Protein AF-A0A966UNY6-F1 (afdb_monomer)

pLDDT: mean 73.16, std 17.46, range [40.66, 96.56]

Mean predicted aligned error: 15.51 Å

Nearest PDB structures (foldseek):
  5x4a-assembly1_D  TM=7.267E-01  e=1.070E-03 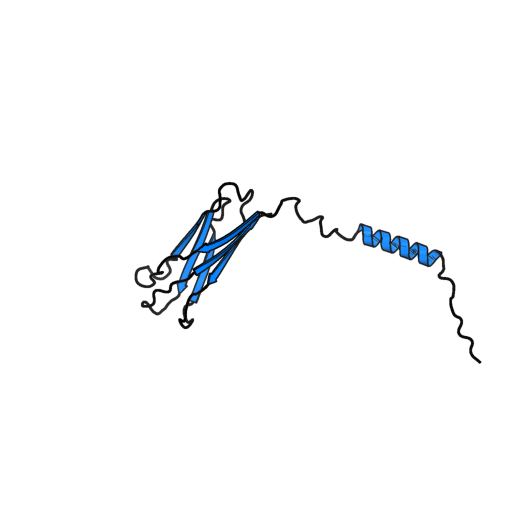 Sclerophytum lochmodes
  2wn3-assembly1_A  TM=6.306E-01  e=6.232E-01  Dictyostelium discoideum AX2
  7w6b-assembly1_A  TM=3.340E-01  e=8.935E-01  Streptococcus oralis ATCC 35037
  2vo8-assembly1_A  TM=3.165E-01  e=5.752E+00  Clostridium perfringens

Secondary structure (DSSP, 8-state):
-PPP---PPPPHHHHHHHHHHHHHHHHHS--TTTTS-SSPPEEEEEEE------TTSS-TTPPEEEEEEPPTTS-SSPPEEEEEEE--S------E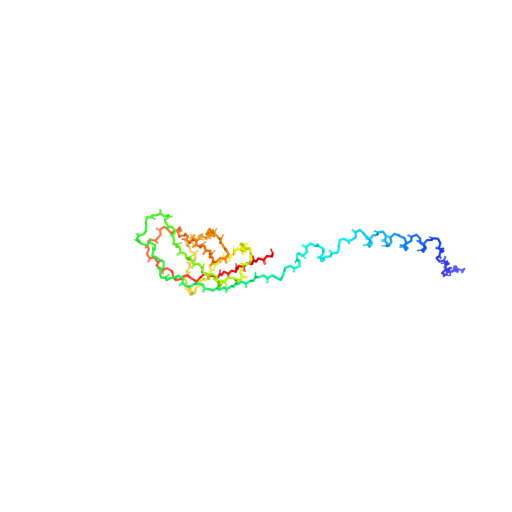EEEEEE---SSEEEEEEEEE-S-TT-----EEEEEEEE-

Sequence (135 aa):
MTQFVDGAPLDASILAELENKINIVSSKTPSIGDNLSNSTPQMLAGIVKPGKFTSGGKVKGQPDKVIIQFTKGHFSKVPTVVATIVSPQGGLVDDNINIAIGDVTTETATIWVYFQTTNKTTQKVINISWIALAY

Foldseek 3Di:
DDDDDPDDDDPVVNVVVVVVVVVVVVVVPPDPCPPPPPDDKQKDKDKDFDDFDQLQPDDQWAWDKDKDFDDPPSDPFFWDKDKDKDFPDDDDPPWDKDWDKDPTDSTMIMITIHTPDPDRDDRGGIMMIMMTIDD

Radius of gyration: 28.99 Å; Cα contacts (8 Å, |Δi|>4): 197; chains: 1; bounding box: 68×75×54 Å

Structure (mmCIF, N/CA/C/O backbone):
data_AF-A0A966UNY6-F1
#
_entry.id   AF-A0A966UNY6-F1
#
loop_
_atom_site.group_PDB
_atom_site.id
_atom_site.type_symbol
_atom_site.label_atom_id
_atom_site.label_alt_id
_atom_site.label_comp_id
_atom_site.label_asym_id
_atom_site.label_entity_id
_atom_site.label_seq_id
_atom_site.pdbx_PDB_ins_code
_atom_site.Cartn_x
_atom_site.Cartn_y
_atom_site.Cartn_z
_atom_site.occupancy
_atom_site.B_iso_or_equiv
_atom_site.auth_seq_id
_atom_site.auth_comp_id
_atom_site.auth_asym_id
_atom_site.auth_atom_id
_atom_site.pdbx_PDB_model_num
ATOM 1 N N . MET A 1 1 ? 45.924 -62.782 -7.838 1.00 40.66 1 MET A N 1
ATOM 2 C CA . MET A 1 1 ? 46.351 -61.389 -7.599 1.00 40.66 1 MET A CA 1
ATOM 3 C C . MET A 1 1 ? 45.641 -60.552 -8.654 1.00 40.66 1 MET A C 1
ATOM 5 O O . MET A 1 1 ? 45.966 -60.686 -9.824 1.00 40.66 1 MET A O 1
ATOM 9 N N . THR A 1 2 ? 44.563 -59.860 -8.282 1.00 41.00 2 THR A N 1
ATOM 10 C CA . THR A 1 2 ? 43.687 -59.143 -9.226 1.00 41.00 2 THR A CA 1
ATOM 11 C C . THR A 1 2 ? 44.254 -57.744 -9.435 1.00 41.00 2 THR A C 1
ATOM 13 O O . THR A 1 2 ? 44.376 -56.988 -8.475 1.00 41.00 2 THR A O 1
ATOM 16 N N . GLN A 1 3 ? 44.668 -57.426 -10.659 1.00 44.72 3 GLN A N 1
ATOM 17 C CA . GLN A 1 3 ? 45.187 -56.107 -11.013 1.00 44.72 3 GLN A CA 1
ATOM 18 C C . GLN A 1 3 ? 43.994 -55.170 -11.239 1.00 44.72 3 GLN A C 1
ATOM 20 O O . GLN A 1 3 ? 43.144 -55.449 -12.083 1.00 44.72 3 GLN A O 1
ATOM 25 N N . PHE A 1 4 ? 43.901 -54.088 -10.465 1.00 44.31 4 PHE A N 1
ATOM 26 C CA . PHE A 1 4 ? 42.978 -52.996 -10.764 1.00 44.31 4 PHE A CA 1
ATOM 27 C C . PHE A 1 4 ? 43.485 -52.291 -12.025 1.00 44.31 4 PHE A C 1
ATOM 29 O O . PHE A 1 4 ? 44.619 -51.816 -12.051 1.00 44.31 4 PHE A O 1
ATOM 36 N N . VAL A 1 5 ? 42.668 -52.272 -13.077 1.00 52.94 5 VAL A N 1
ATOM 37 C CA . VAL A 1 5 ? 42.942 -51.480 -14.279 1.00 52.94 5 VAL A CA 1
ATOM 38 C C . VAL A 1 5 ? 42.522 -50.050 -13.960 1.00 52.94 5 VAL A C 1
ATOM 40 O O . VAL A 1 5 ? 41.337 -49.728 -13.980 1.00 52.94 5 VAL A O 1
ATOM 43 N N . ASP A 1 6 ? 43.494 -49.228 -13.579 1.00 51.66 6 ASP A N 1
ATOM 44 C CA . ASP A 1 6 ? 43.310 -47.788 -13.435 1.00 51.66 6 ASP A CA 1
ATOM 45 C C . ASP A 1 6 ? 43.331 -47.131 -14.824 1.00 51.66 6 ASP A C 1
ATOM 47 O O . ASP A 1 6 ? 44.207 -47.418 -15.641 1.00 51.66 6 ASP A O 1
ATOM 51 N N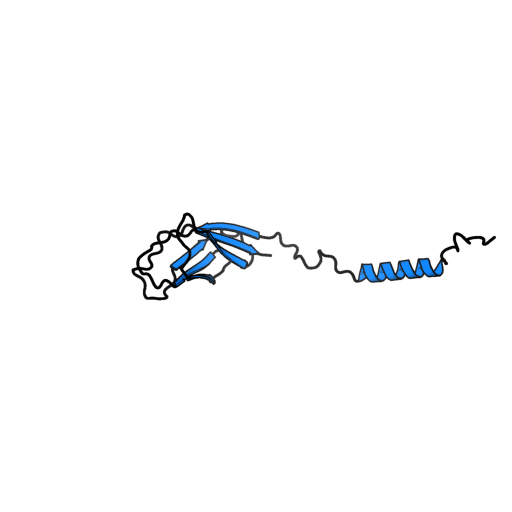 . GLY A 1 7 ? 42.340 -46.278 -15.087 1.00 58.62 7 GLY A N 1
ATOM 52 C CA . GLY A 1 7 ? 42.304 -45.360 -16.226 1.00 58.62 7 GLY A CA 1
ATOM 53 C C . GLY A 1 7 ? 42.167 -45.981 -17.620 1.00 58.62 7 GLY A C 1
ATOM 54 O O . GLY A 1 7 ? 43.103 -45.935 -18.415 1.00 58.62 7 GLY A O 1
ATOM 55 N N . ALA A 1 8 ? 40.966 -46.438 -17.995 1.00 59.00 8 ALA A N 1
ATOM 56 C CA . ALA A 1 8 ? 40.614 -46.417 -19.417 1.00 59.00 8 ALA A CA 1
ATOM 57 C C . ALA A 1 8 ? 40.610 -44.943 -19.880 1.00 59.00 8 ALA A C 1
ATOM 59 O O . ALA A 1 8 ? 39.981 -44.120 -19.207 1.00 59.00 8 ALA A O 1
ATOM 60 N N . PRO A 1 9 ? 41.304 -44.569 -20.973 1.00 60.75 9 PRO A N 1
ATOM 61 C CA . PRO A 1 9 ? 41.221 -43.209 -21.488 1.00 60.75 9 PRO A CA 1
ATOM 62 C C . PRO A 1 9 ? 39.756 -42.922 -21.820 1.00 60.75 9 PRO A C 1
ATOM 64 O O . PRO A 1 9 ? 39.123 -43.707 -22.528 1.00 60.75 9 PRO A O 1
ATOM 67 N N . LEU A 1 10 ? 39.202 -41.834 -21.274 1.00 59.09 10 LEU A N 1
ATOM 68 C CA . LEU A 1 10 ? 37.883 -41.360 -21.687 1.00 59.09 10 LEU A CA 1
ATOM 69 C C . LEU A 1 10 ? 37.914 -41.197 -23.208 1.00 59.09 10 LEU A C 1
ATOM 71 O O . LEU A 1 10 ? 38.718 -40.429 -23.736 1.00 59.09 10 LEU A O 1
ATOM 75 N N . ASP A 1 11 ? 37.075 -41.970 -23.893 1.00 74.44 11 ASP A N 1
ATOM 76 C CA . ASP A 1 11 ? 36.951 -41.937 -25.342 1.00 74.44 11 ASP A CA 1
ATOM 77 C C . ASP A 1 11 ? 36.664 -40.491 -25.772 1.00 74.44 11 ASP A C 1
ATOM 79 O O . ASP A 1 11 ? 35.731 -39.853 -25.275 1.00 74.44 11 ASP A O 1
ATOM 83 N N . ALA A 1 12 ? 37.491 -39.954 -26.670 1.00 72.06 12 ALA A N 1
ATOM 84 C CA . ALA A 1 12 ? 37.375 -38.581 -27.150 1.00 72.06 12 ALA A CA 1
ATOM 85 C C . ALA A 1 12 ? 35.981 -38.289 -27.739 1.00 72.06 12 ALA A C 1
ATOM 87 O O . ALA A 1 12 ? 35.524 -37.146 -27.702 1.00 72.06 12 ALA A O 1
ATOM 88 N N . SER A 1 13 ? 35.279 -39.320 -28.224 1.00 69.56 13 SER A N 1
ATOM 89 C CA . SER A 1 13 ? 33.892 -39.210 -28.679 1.00 69.56 13 SER A CA 1
ATOM 90 C C . SER A 1 13 ? 32.911 -38.902 -27.540 1.00 69.56 13 SER A C 1
ATOM 92 O O . SER A 1 13 ? 32.023 -38.068 -27.713 1.00 69.56 13 SER A O 1
ATOM 94 N N . ILE A 1 14 ? 33.109 -39.487 -26.354 1.00 75.50 14 ILE A N 1
ATOM 95 C CA . ILE A 1 14 ? 32.293 -39.232 -25.157 1.00 75.50 14 ILE A CA 1
ATOM 96 C C . ILE A 1 14 ? 32.547 -37.814 -24.642 1.00 75.50 14 ILE A C 1
ATOM 98 O O . ILE A 1 14 ? 31.609 -37.124 -24.241 1.00 75.50 14 ILE A O 1
ATOM 102 N N . LEU A 1 15 ? 33.803 -37.359 -24.685 1.00 78.62 15 LEU A N 1
ATOM 103 C CA . LEU A 1 15 ? 34.163 -36.000 -24.283 1.00 78.62 15 LEU A CA 1
ATOM 104 C C . LEU A 1 15 ? 33.504 -34.957 -25.200 1.00 78.62 15 LEU A C 1
ATOM 106 O O . LEU A 1 15 ? 32.854 -34.033 -24.714 1.00 78.62 15 LEU A O 1
ATOM 110 N N . ALA A 1 16 ? 33.574 -35.166 -26.518 1.00 78.56 16 ALA A N 1
ATOM 111 C CA . ALA A 1 16 ? 32.936 -34.295 -27.504 1.00 78.56 16 ALA A CA 1
ATOM 112 C C . ALA A 1 16 ? 31.400 -34.286 -27.377 1.00 78.56 16 ALA A C 1
ATOM 114 O O . ALA A 1 16 ? 30.755 -33.245 -27.533 1.00 78.56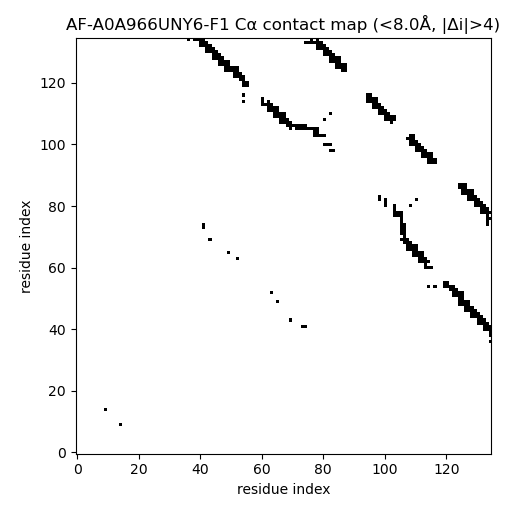 16 ALA A O 1
ATOM 115 N N . GLU A 1 17 ? 30.787 -35.432 -27.064 1.00 83.31 17 GLU A N 1
ATOM 116 C CA . GLU A 1 17 ? 29.342 -35.511 -26.848 1.00 83.31 17 GLU A CA 1
ATOM 117 C C . GLU A 1 17 ? 28.910 -34.777 -25.567 1.00 83.31 17 GLU A C 1
ATOM 119 O O . GLU A 1 17 ? 27.875 -34.102 -25.558 1.00 83.31 17 GLU A O 1
ATOM 124 N N . LEU A 1 18 ? 29.707 -34.861 -24.496 1.00 81.69 18 LEU A N 1
ATOM 125 C CA . LEU A 1 18 ? 29.474 -34.116 -23.257 1.00 81.69 18 LEU A CA 1
ATOM 126 C C . LEU A 1 18 ? 29.592 -32.606 -23.477 1.00 81.69 18 LEU A C 1
ATOM 128 O O . LEU A 1 18 ? 28.708 -31.867 -23.045 1.00 81.69 18 LEU A O 1
ATOM 132 N N . GLU A 1 19 ? 30.615 -32.147 -24.197 1.00 81.75 19 GLU A N 1
ATOM 133 C CA . GLU A 1 19 ? 30.783 -30.731 -24.545 1.00 81.75 19 GLU A CA 1
ATOM 134 C C . GLU A 1 19 ? 29.600 -30.203 -25.364 1.00 81.75 19 GLU A C 1
ATOM 136 O O . GLU A 1 19 ? 29.048 -29.142 -25.061 1.00 81.75 19 GLU A O 1
ATOM 141 N N . ASN A 1 20 ? 29.130 -30.971 -26.351 1.00 83.06 20 ASN A N 1
ATOM 142 C CA . ASN A 1 20 ? 27.961 -30.594 -27.142 1.00 83.06 20 ASN A CA 1
ATOM 143 C C . ASN A 1 20 ? 26.686 -30.518 -26.280 1.00 83.06 20 ASN A C 1
ATOM 145 O O . ASN A 1 20 ? 25.921 -29.556 -26.371 1.00 83.06 20 ASN A O 1
ATOM 149 N N . LYS A 1 21 ? 26.471 -31.488 -25.380 1.00 82.38 21 LYS A N 1
ATOM 150 C CA . LYS A 1 21 ? 25.330 -31.474 -24.446 1.00 82.38 21 LYS A CA 1
ATOM 151 C C . LYS A 1 21 ? 25.385 -30.283 -23.489 1.00 82.38 21 LYS A C 1
ATOM 153 O O . LYS A 1 21 ? 24.352 -29.654 -23.264 1.00 82.38 21 LYS A O 1
ATOM 158 N N . ILE A 1 22 ? 26.563 -29.941 -22.970 1.00 79.88 22 ILE A N 1
ATOM 159 C CA . ILE A 1 22 ? 26.767 -28.765 -22.111 1.00 79.88 22 ILE A CA 1
ATOM 160 C C . ILE A 1 22 ? 26.435 -27.482 -22.876 1.00 79.88 22 ILE A C 1
ATOM 162 O O . ILE A 1 22 ? 25.685 -26.650 -22.367 1.00 79.88 22 ILE A O 1
ATOM 166 N N . ASN A 1 23 ? 26.905 -27.351 -24.118 1.00 75.00 23 ASN A N 1
ATOM 167 C CA . ASN A 1 23 ? 26.621 -26.187 -24.958 1.00 75.00 23 ASN A CA 1
ATOM 168 C C . ASN A 1 23 ? 25.120 -26.046 -25.262 1.00 75.00 23 ASN A C 1
ATOM 170 O O . ASN A 1 23 ? 24.568 -24.949 -25.173 1.00 75.00 23 ASN A O 1
ATOM 174 N N . ILE A 1 24 ? 24.427 -27.156 -25.539 1.00 77.75 24 ILE A N 1
ATOM 175 C CA . ILE A 1 24 ? 22.973 -27.158 -25.758 1.00 77.75 24 ILE A CA 1
ATOM 176 C C . ILE A 1 24 ? 22.226 -26.730 -24.489 1.00 77.75 24 ILE A C 1
ATOM 1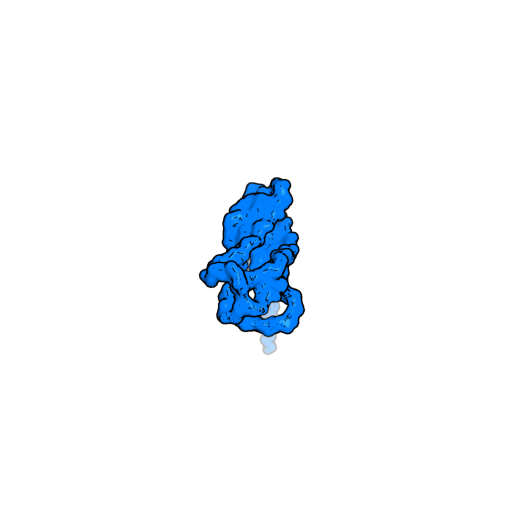78 O O . ILE A 1 24 ? 21.318 -25.902 -24.571 1.00 77.75 24 ILE A O 1
ATOM 182 N N . VAL A 1 25 ? 22.591 -27.261 -23.320 1.00 74.69 25 VAL A N 1
ATOM 183 C CA . VAL A 1 25 ? 21.951 -26.891 -22.046 1.00 74.69 25 VAL A CA 1
ATOM 184 C C . VAL A 1 25 ? 22.227 -25.428 -21.705 1.00 74.69 25 VAL A C 1
ATOM 186 O O . VAL A 1 25 ? 21.298 -24.704 -21.352 1.00 74.69 25 VAL A O 1
ATOM 189 N N . SER A 1 26 ? 23.461 -24.957 -21.889 1.00 66.94 26 SER A N 1
ATOM 190 C CA . SER A 1 26 ? 23.832 -23.558 -21.666 1.00 66.94 26 SER A CA 1
ATOM 191 C C . SER A 1 26 ? 23.046 -22.607 -22.577 1.00 66.94 26 SER A C 1
ATOM 193 O O . SER A 1 26 ? 22.506 -21.622 -22.086 1.00 66.94 26 SER A O 1
ATOM 195 N N . SER A 1 27 ? 22.852 -22.956 -23.856 1.00 68.25 27 SER A N 1
ATOM 196 C CA . SER A 1 27 ? 22.053 -22.155 -24.804 1.00 68.25 27 SER A CA 1
ATOM 197 C C . SER A 1 27 ? 20.549 -22.099 -24.494 1.00 68.25 27 SER A C 1
ATOM 199 O O . SER A 1 27 ? 19.841 -21.241 -25.016 1.00 68.25 27 SER A O 1
ATOM 201 N N . LYS A 1 28 ? 20.051 -23.024 -23.664 1.00 71.44 28 LYS A N 1
ATOM 202 C CA . LYS A 1 28 ? 18.638 -23.128 -23.265 1.00 71.44 28 LYS A CA 1
ATOM 203 C C . LYS A 1 28 ? 18.384 -22.696 -21.829 1.00 71.44 28 LYS A C 1
ATOM 205 O O . LYS A 1 28 ? 17.225 -22.648 -21.423 1.00 71.44 28 LYS A O 1
ATOM 210 N N . THR A 1 29 ? 19.435 -22.430 -21.057 1.00 64.81 29 THR A N 1
ATOM 211 C CA . THR A 1 29 ? 19.297 -21.946 -19.686 1.00 64.81 29 THR A CA 1
ATOM 212 C C . THR A 1 29 ? 18.904 -20.476 -19.777 1.00 64.81 29 THR A C 1
ATOM 214 O O . THR A 1 29 ? 19.714 -19.682 -20.255 1.00 64.81 29 THR A O 1
ATOM 217 N N . PRO A 1 30 ? 17.680 -20.092 -19.371 1.00 59.38 30 PRO A N 1
ATOM 218 C CA . PRO A 1 30 ? 17.297 -18.690 -19.363 1.00 59.38 30 PRO A CA 1
ATOM 219 C C . PRO A 1 30 ? 18.284 -17.941 -18.477 1.00 59.38 30 PRO A C 1
ATOM 221 O O . PRO A 1 30 ? 18.544 -18.364 -17.344 1.00 59.38 30 PRO A O 1
ATOM 224 N N . SER A 1 31 ? 18.854 -16.849 -18.980 1.00 61.81 31 SER A N 1
ATOM 225 C CA . SER A 1 31 ? 19.664 -16.000 -18.126 1.00 61.81 31 SER A CA 1
ATOM 226 C C . SER A 1 31 ? 18.732 -15.437 -17.044 1.00 61.81 31 SER A C 1
ATOM 228 O O . SER A 1 31 ? 17.619 -14.988 -17.327 1.00 61.81 31 SER A O 1
ATOM 230 N N . ILE A 1 32 ? 19.161 -15.473 -15.779 1.00 57.72 32 ILE A N 1
ATOM 231 C CA . ILE A 1 32 ? 18.388 -14.905 -14.657 1.00 57.72 32 ILE A CA 1
ATOM 232 C C . ILE A 1 32 ? 18.149 -13.389 -14.866 1.00 57.72 32 ILE A C 1
ATOM 234 O O . ILE A 1 32 ? 17.279 -12.805 -14.225 1.00 57.72 32 ILE A O 1
ATOM 238 N N . GLY A 1 33 ? 18.869 -12.756 -15.802 1.00 52.69 33 GLY A N 1
ATOM 239 C CA . GLY A 1 33 ? 18.720 -11.350 -16.168 1.00 52.69 33 GLY A CA 1
ATOM 240 C C . GLY A 1 33 ? 17.713 -11.055 -17.284 1.00 52.69 33 GLY A C 1
ATOM 241 O O . GLY A 1 33 ? 17.264 -9.918 -17.364 1.00 52.69 33 GLY A O 1
ATOM 242 N N . ASP A 1 34 ? 17.302 -12.026 -18.107 1.00 51.22 34 ASP A N 1
ATOM 243 C CA . ASP A 1 34 ? 16.541 -11.720 -19.337 1.00 51.22 34 ASP A CA 1
ATOM 244 C C . ASP A 1 34 ? 15.094 -11.263 -19.069 1.00 51.22 34 ASP A C 1
ATOM 246 O O . ASP A 1 34 ? 14.469 -10.641 -19.925 1.00 51.22 34 ASP A O 1
ATOM 250 N N . ASN A 1 35 ? 14.563 -11.529 -17.868 1.00 52.22 35 ASN A N 1
ATOM 251 C CA . ASN A 1 35 ? 13.218 -11.109 -17.448 1.00 52.22 35 ASN A CA 1
ATOM 252 C C . ASN A 1 35 ? 13.211 -9.985 -16.398 1.00 52.22 35 ASN A C 1
ATOM 254 O O . ASN A 1 35 ? 12.137 -9.546 -15.978 1.00 52.22 35 ASN A O 1
ATOM 258 N N . LEU A 1 36 ? 14.378 -9.498 -15.968 1.00 54.00 36 LEU A N 1
ATOM 259 C CA . LEU A 1 36 ? 14.461 -8.281 -15.167 1.00 54.00 36 LEU A CA 1
ATOM 260 C C . LEU A 1 36 ? 14.517 -7.109 -16.143 1.00 54.00 36 LEU A C 1
ATOM 262 O O . LEU A 1 36 ? 15.552 -6.816 -16.728 1.00 54.00 36 LEU A O 1
ATOM 266 N N . SER A 1 37 ? 13.367 -6.465 -16.351 1.00 57.22 37 SER A N 1
ATOM 267 C CA . SER A 1 37 ? 13.270 -5.175 -17.038 1.00 57.22 37 SER A CA 1
ATOM 268 C C . SER A 1 37 ? 14.445 -4.270 -16.638 1.00 57.22 37 SER A C 1
ATOM 270 O O . SER A 1 37 ? 14.685 -4.083 -15.448 1.00 57.22 37 SER A O 1
ATOM 272 N N . ASN A 1 38 ? 15.148 -3.674 -17.611 1.00 55.47 38 ASN A N 1
ATOM 273 C CA . ASN A 1 38 ? 16.258 -2.717 -17.418 1.00 55.47 38 ASN A CA 1
ATOM 274 C C . ASN A 1 38 ? 15.859 -1.426 -16.662 1.00 55.47 38 ASN A C 1
ATOM 276 O O . ASN A 1 38 ? 16.589 -0.435 -16.666 1.00 55.47 38 ASN A O 1
ATOM 280 N N . SER A 1 39 ? 14.676 -1.386 -16.059 1.00 62.09 39 SER A N 1
ATOM 281 C CA . SER A 1 39 ? 14.214 -0.289 -15.232 1.00 62.09 39 SER A CA 1
ATOM 282 C C . SER A 1 39 ? 14.808 -0.404 -13.833 1.00 62.09 39 SER A C 1
ATOM 284 O O . SER A 1 39 ? 14.656 -1.404 -13.132 1.00 62.09 39 SER A O 1
ATOM 286 N N . THR A 1 40 ? 15.473 0.663 -13.398 1.00 77.81 40 THR A N 1
ATOM 287 C CA . THR A 1 40 ? 15.876 0.815 -12.002 1.00 77.81 40 THR A CA 1
ATOM 288 C C . THR A 1 40 ? 14.628 0.717 -11.118 1.00 77.81 40 THR A C 1
ATOM 290 O O . THR A 1 40 ? 13.706 1.514 -11.316 1.00 77.81 40 THR A O 1
ATOM 293 N N . PRO A 1 41 ? 14.569 -0.219 -10.153 1.00 82.06 41 PRO A N 1
ATOM 294 C CA . PRO A 1 41 ? 13.411 -0.353 -9.283 1.00 82.06 41 PRO A CA 1
ATOM 295 C C . PRO A 1 41 ? 13.187 0.942 -8.500 1.00 82.06 41 PRO A C 1
ATOM 297 O O . PRO A 1 41 ? 14.097 1.472 -7.858 1.00 82.06 41 PRO A O 1
ATOM 300 N N . GLN A 1 42 ? 11.962 1.455 -8.559 1.00 90.56 42 GLN A N 1
ATOM 301 C CA . GLN A 1 42 ? 11.543 2.649 -7.830 1.00 90.56 42 GLN A CA 1
ATOM 302 C C . GLN A 1 42 ? 10.842 2.196 -6.554 1.00 90.56 42 GLN A C 1
ATOM 304 O O . GLN A 1 42 ? 9.882 1.432 -6.626 1.00 90.56 42 GLN A O 1
ATOM 309 N N . MET A 1 43 ? 11.308 2.649 -5.386 1.00 94.38 43 MET A N 1
ATOM 310 C CA . MET A 1 43 ? 10.740 2.255 -4.092 1.00 94.38 43 MET A CA 1
ATOM 311 C C . MET A 1 43 ? 10.551 3.458 -3.168 1.00 94.38 43 MET A C 1
ATOM 313 O O . MET A 1 43 ? 11.430 4.314 -3.087 1.00 94.38 43 MET A O 1
ATOM 317 N N . LEU A 1 44 ? 9.426 3.499 -2.455 1.00 93.31 44 LEU A N 1
ATOM 318 C CA . LEU A 1 44 ? 9.194 4.369 -1.299 1.00 93.31 44 LEU A CA 1
ATOM 319 C C . LEU A 1 44 ? 8.637 3.532 -0.149 1.00 93.31 44 LEU A C 1
ATOM 321 O O . LEU A 1 44 ? 7.929 2.552 -0.371 1.00 93.31 44 LEU A O 1
ATOM 325 N N . ALA A 1 45 ? 8.932 3.931 1.080 1.00 94.75 45 ALA A N 1
ATOM 326 C CA . ALA A 1 45 ? 8.391 3.302 2.273 1.00 94.75 45 ALA A CA 1
ATOM 327 C C . ALA A 1 45 ? 8.163 4.350 3.358 1.00 94.75 45 ALA A C 1
ATOM 329 O O . ALA A 1 45 ? 8.807 5.402 3.372 1.00 94.75 45 ALA A O 1
ATOM 330 N N . GLY A 1 46 ? 7.270 4.051 4.293 1.00 90.94 46 GLY A N 1
ATOM 331 C CA . GLY A 1 46 ? 7.002 4.952 5.399 1.00 90.94 46 GLY A CA 1
ATOM 332 C C . GLY A 1 46 ? 6.126 4.342 6.476 1.00 90.94 46 GLY A C 1
ATOM 333 O O . GLY A 1 46 ? 5.630 3.222 6.363 1.00 90.94 46 GLY A O 1
ATOM 334 N N . ILE A 1 47 ? 5.937 5.120 7.539 1.00 89.00 47 ILE A N 1
ATOM 335 C CA . ILE A 1 47 ? 5.002 4.821 8.619 1.00 89.00 47 ILE A CA 1
ATOM 336 C C . ILE A 1 47 ? 4.053 6.005 8.727 1.00 89.00 47 ILE A C 1
ATOM 338 O O . ILE A 1 47 ? 4.491 7.132 8.955 1.00 89.00 47 ILE A O 1
ATOM 342 N N . VAL A 1 48 ? 2.756 5.758 8.587 1.00 83.69 48 VAL A N 1
ATOM 343 C CA . VAL A 1 48 ? 1.735 6.759 8.883 1.00 83.69 48 VAL A CA 1
ATOM 344 C C . VAL A 1 48 ? 1.209 6.512 10.286 1.00 83.69 48 VAL A C 1
ATOM 346 O O . VAL A 1 48 ? 0.933 5.377 10.673 1.00 83.69 48 VAL A O 1
ATOM 349 N N . LYS A 1 49 ? 1.062 7.597 11.043 1.00 78.38 49 LYS A N 1
ATOM 350 C CA . LYS A 1 49 ? 0.311 7.628 12.296 1.00 78.38 49 LYS A CA 1
ATOM 351 C C . LYS A 1 49 ? -1.020 8.308 12.010 1.00 78.38 49 LYS A C 1
ATOM 353 O O . LYS A 1 49 ? -1.139 9.514 12.245 1.00 78.38 49 LYS A O 1
ATOM 358 N N . PRO A 1 50 ? -1.997 7.594 11.429 1.00 64.00 50 PRO A N 1
ATOM 359 C CA . PRO A 1 50 ? -3.358 8.095 11.465 1.00 64.00 50 PRO A CA 1
ATOM 360 C C . PRO A 1 50 ? -3.672 8.390 12.931 1.00 64.00 50 PRO A C 1
ATOM 362 O O . PRO A 1 50 ? -3.221 7.664 13.815 1.00 64.00 50 PRO A O 1
ATOM 365 N N . GLY A 1 51 ? -4.320 9.515 13.209 1.00 59.75 51 GLY A N 1
ATOM 366 C CA . GLY A 1 51 ? -4.606 9.922 14.581 1.00 59.75 51 GLY A CA 1
ATOM 367 C C . GLY A 1 51 ? -5.473 8.907 15.342 1.00 59.75 51 GLY A C 1
ATOM 368 O O . GLY A 1 51 ? -5.569 7.726 15.022 1.00 59.75 51 GLY A O 1
ATOM 369 N N . LYS A 1 52 ? -6.163 9.366 16.385 1.00 58.09 52 LYS A N 1
ATOM 370 C CA . LYS A 1 52 ? -7.099 8.503 17.117 1.00 58.09 52 LYS A CA 1
ATOM 371 C C . LYS A 1 52 ? -8.196 7.999 16.169 1.00 58.09 52 LYS A C 1
ATOM 373 O O . LYS A 1 52 ? -9.028 8.790 15.732 1.00 58.09 52 LYS A O 1
ATOM 378 N N . PHE A 1 53 ? -8.222 6.697 15.891 1.00 59.25 53 PHE A N 1
ATOM 379 C CA . PHE A 1 53 ? -9.355 6.065 15.225 1.00 59.25 53 PHE A CA 1
ATOM 380 C C . PHE A 1 53 ? -10.521 5.977 16.214 1.00 59.25 53 PHE A C 1
ATOM 382 O O . PHE A 1 53 ? -10.390 5.407 17.301 1.00 59.25 53 PHE A O 1
ATOM 389 N N . THR A 1 54 ? -11.651 6.605 15.888 1.00 49.56 54 THR A N 1
ATOM 390 C CA . THR A 1 54 ? -12.836 6.627 16.750 1.00 49.56 54 THR A CA 1
ATOM 391 C C . THR A 1 54 ? -13.844 5.581 16.285 1.00 49.56 54 THR A C 1
ATOM 393 O O . THR A 1 54 ? -14.632 5.803 15.370 1.00 49.56 54 THR A O 1
ATOM 396 N N . SER A 1 55 ? -13.882 4.441 16.976 1.00 49.50 55 SER A N 1
ATOM 397 C CA . SER A 1 55 ? -14.927 3.422 16.792 1.00 49.50 55 SER A CA 1
ATOM 398 C C . SER A 1 55 ? -16.321 3.884 17.261 1.00 49.50 55 SER A C 1
ATOM 400 O O . SER A 1 55 ? -17.321 3.244 16.950 1.00 49.50 55 SER A O 1
ATOM 402 N N . GLY A 1 56 ? -16.406 5.005 17.992 1.00 41.34 56 GLY A N 1
ATOM 403 C CA . GLY A 1 56 ? -17.618 5.446 18.693 1.00 41.34 56 GLY A CA 1
ATOM 404 C C . GLY A 1 56 ? -18.565 6.395 17.945 1.00 41.34 56 GLY A C 1
ATOM 405 O O . GLY A 1 56 ? -19.629 6.691 18.479 1.00 41.34 56 GLY A O 1
ATOM 406 N N . GLY A 1 57 ? -18.219 6.884 16.748 1.00 41.19 57 GLY A N 1
ATOM 407 C CA . GLY A 1 57 ? -19.026 7.897 16.038 1.00 41.19 57 GLY A CA 1
ATOM 408 C C . GLY A 1 57 ? -19.343 7.591 14.576 1.00 41.19 57 GLY A C 1
ATOM 409 O O . GLY A 1 57 ? -20.072 8.346 13.938 1.00 41.19 57 GLY A O 1
ATOM 410 N N . LYS A 1 58 ? -18.800 6.502 14.028 1.00 49.25 58 LYS A N 1
ATOM 411 C CA . LYS A 1 58 ? -19.017 6.119 12.633 1.00 49.25 58 LYS A CA 1
ATOM 412 C C . LYS A 1 58 ? -20.120 5.080 12.531 1.00 49.25 58 LYS A C 1
ATOM 414 O O . LYS A 1 58 ? -20.254 4.209 13.391 1.00 49.25 58 LYS A O 1
ATOM 419 N N . VAL A 1 59 ? -20.909 5.168 11.462 1.00 50.59 59 VAL A N 1
ATOM 420 C CA . VAL A 1 59 ? -21.850 4.109 11.086 1.00 50.59 59 VAL A CA 1
ATOM 421 C C . VAL A 1 59 ? -21.060 2.802 11.014 1.00 50.59 59 VAL A C 1
ATOM 423 O O . VAL A 1 59 ? -19.982 2.765 10.417 1.00 50.59 59 VAL A O 1
ATOM 426 N N . LYS A 1 60 ? -21.562 1.746 11.666 1.00 52.38 60 LYS A N 1
ATOM 427 C CA . LYS A 1 60 ? -20.944 0.413 11.675 1.00 52.38 60 LYS A CA 1
ATOM 428 C C . LYS A 1 60 ? -20.509 0.044 10.248 1.00 52.38 60 LYS A C 1
ATOM 430 O O . LYS A 1 60 ? -21.355 -0.063 9.369 1.00 52.38 60 LYS A O 1
ATOM 435 N N . GLY A 1 61 ? -19.203 -0.135 10.033 1.00 54.56 61 GLY A N 1
ATOM 436 C CA . GLY A 1 61 ? -18.635 -0.537 8.741 1.00 54.56 61 GLY A CA 1
ATOM 437 C C . GLY A 1 61 ? -18.039 0.576 7.869 1.00 54.56 61 GLY A C 1
ATOM 438 O O . GLY A 1 61 ? -17.500 0.254 6.815 1.00 54.56 61 GLY A O 1
ATOM 439 N N . GLN A 1 62 ? -18.074 1.853 8.272 1.00 64.06 62 GLN A N 1
ATOM 440 C CA . GLN A 1 62 ? -17.388 2.905 7.511 1.00 64.06 62 GLN A CA 1
ATOM 441 C C . GLN A 1 62 ? -15.877 2.913 7.820 1.00 64.06 62 GLN A C 1
ATOM 443 O O . GLN A 1 62 ? -15.506 3.179 8.967 1.00 64.06 62 GLN A O 1
ATOM 448 N N . PRO A 1 63 ? -14.998 2.671 6.828 1.00 71.69 63 PRO A N 1
ATOM 449 C CA . PRO A 1 63 ? -13.559 2.647 7.053 1.00 71.69 63 PRO A CA 1
ATOM 450 C C . PRO A 1 63 ? -13.003 4.031 7.374 1.00 71.69 63 PRO A C 1
ATOM 452 O O . PRO A 1 63 ? -13.481 5.064 6.887 1.00 71.69 63 PRO A O 1
ATOM 455 N N . ASP A 1 64 ? -11.922 4.043 8.140 1.00 77.88 64 ASP A N 1
ATOM 456 C CA . ASP A 1 64 ? -11.006 5.169 8.158 1.00 77.88 64 ASP A CA 1
ATOM 457 C C . ASP A 1 64 ? -10.141 5.175 6.898 1.00 77.88 64 ASP A C 1
ATOM 459 O O . ASP A 1 64 ? -9.816 4.121 6.356 1.00 77.88 64 ASP A O 1
ATOM 463 N N . LYS A 1 65 ? -9.783 6.370 6.421 1.00 84.44 65 LYS A N 1
ATOM 464 C CA . LYS A 1 65 ? -8.985 6.549 5.205 1.00 84.44 65 LYS A CA 1
ATOM 465 C C . LYS A 1 65 ? -7.668 7.231 5.534 1.00 84.44 65 LYS A C 1
ATOM 467 O O . LYS A 1 65 ? -7.655 8.254 6.216 1.00 84.44 65 LYS A O 1
ATOM 472 N N . VAL A 1 66 ? -6.588 6.691 4.991 1.00 86.38 66 VAL A N 1
ATOM 473 C CA . VAL A 1 66 ? -5.256 7.292 4.996 1.00 86.38 66 VAL A CA 1
ATOM 474 C C . VAL A 1 66 ? -4.813 7.440 3.553 1.00 86.38 66 VAL A C 1
ATOM 476 O O . VAL A 1 66 ? -4.752 6.456 2.824 1.00 86.38 66 VAL A O 1
ATOM 479 N N . ILE A 1 67 ? -4.506 8.666 3.143 1.00 90.50 67 ILE A N 1
ATOM 480 C CA . ILE A 1 67 ? -3.962 8.940 1.814 1.00 90.50 67 ILE A CA 1
ATOM 481 C C . ILE A 1 67 ? -2.455 9.105 1.962 1.00 90.50 67 ILE A C 1
ATOM 483 O O . ILE A 1 67 ? -1.992 9.966 2.712 1.00 90.50 67 ILE A O 1
ATOM 487 N N . ILE A 1 68 ? -1.699 8.274 1.254 1.00 92.31 68 ILE A N 1
ATOM 488 C CA . ILE A 1 68 ? -0.255 8.422 1.101 1.00 92.31 68 ILE A CA 1
ATOM 489 C C . ILE A 1 68 ? -0.018 9.263 -0.146 1.00 92.31 68 ILE A C 1
ATOM 491 O O . ILE A 1 68 ? -0.553 8.951 -1.209 1.00 92.31 6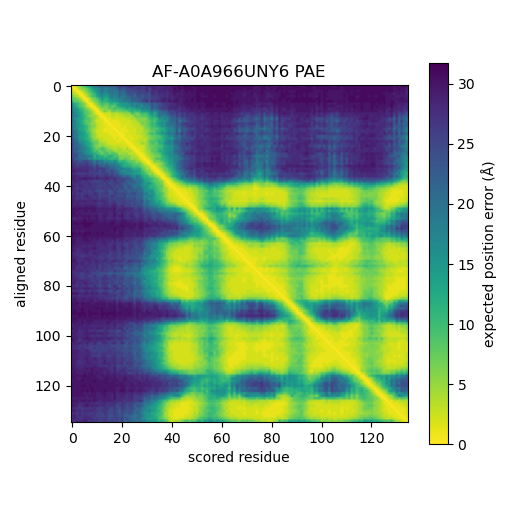8 ILE A O 1
ATOM 495 N N . GLN A 1 69 ? 0.789 10.311 -0.012 1.00 93.50 69 GLN A N 1
ATOM 496 C CA . GLN A 1 69 ? 1.310 11.070 -1.143 1.00 93.50 69 GLN A CA 1
ATOM 497 C C . GLN A 1 69 ? 2.749 10.633 -1.408 1.00 93.50 69 GLN A C 1
ATOM 499 O O . GLN A 1 69 ? 3.583 10.629 -0.501 1.00 93.50 69 GLN A O 1
ATOM 504 N N . PHE A 1 70 ? 3.029 10.246 -2.645 1.00 93.75 70 PHE A N 1
ATOM 505 C CA . PHE A 1 70 ? 4.368 9.944 -3.124 1.00 93.75 70 PHE A CA 1
ATOM 506 C C . PHE A 1 70 ? 5.046 11.222 -3.613 1.00 93.75 70 PHE A C 1
ATOM 508 O O . PHE A 1 70 ? 4.392 12.170 -4.050 1.00 93.75 70 PHE A O 1
ATOM 515 N N . THR A 1 71 ? 6.377 11.245 -3.575 1.00 89.38 71 THR A N 1
ATOM 516 C CA . THR A 1 71 ? 7.139 12.333 -4.190 1.00 89.38 71 THR A CA 1
ATOM 517 C C . THR A 1 71 ? 6.816 12.392 -5.681 1.00 89.38 71 THR A C 1
ATOM 519 O O . THR A 1 71 ? 6.947 11.394 -6.393 1.00 89.38 71 THR A O 1
ATOM 522 N N . LYS A 1 72 ? 6.393 13.566 -6.159 1.00 90.50 72 LYS A N 1
ATOM 523 C CA . LYS A 1 72 ? 6.029 13.771 -7.563 1.00 90.50 72 LYS A CA 1
ATOM 524 C C . LYS A 1 72 ? 7.167 13.341 -8.492 1.00 90.50 72 LYS A C 1
ATOM 526 O O . LYS A 1 72 ? 8.309 13.751 -8.306 1.00 90.50 72 LYS A O 1
ATOM 531 N N . GLY A 1 73 ? 6.837 12.533 -9.499 1.00 87.50 73 GLY A N 1
ATOM 532 C CA . GLY A 1 73 ? 7.800 12.030 -10.483 1.00 87.50 73 GLY A CA 1
ATOM 533 C C . GLY A 1 73 ? 8.694 10.884 -9.996 1.00 87.50 73 GLY A C 1
ATOM 534 O O . GLY A 1 73 ? 9.527 10.423 -10.769 1.00 87.50 73 GLY A O 1
ATOM 535 N N . HIS A 1 74 ? 8.527 10.397 -8.758 1.00 91.56 74 HIS A N 1
ATOM 536 C CA . HIS A 1 74 ? 9.286 9.242 -8.262 1.00 91.56 74 HIS A CA 1
ATOM 537 C C . HIS A 1 74 ? 8.912 7.954 -8.993 1.00 91.56 74 HIS A C 1
ATOM 539 O O . HIS A 1 74 ? 9.790 7.183 -9.368 1.00 91.56 74 HIS A O 1
ATOM 545 N N . PHE A 1 75 ? 7.613 7.731 -9.202 1.00 92.75 75 PHE A N 1
ATOM 546 C CA . PHE A 1 75 ? 7.102 6.560 -9.901 1.00 92.75 75 PHE A CA 1
ATOM 547 C C . PHE A 1 75 ? 6.774 6.884 -11.360 1.00 92.75 75 PHE A C 1
ATOM 549 O O . PHE A 1 75 ? 5.946 7.743 -11.654 1.00 92.75 75 PHE A O 1
ATOM 556 N N . SER A 1 76 ? 7.413 6.160 -12.278 1.00 92.19 76 SER A N 1
ATOM 557 C CA . SER A 1 76 ? 7.164 6.220 -13.726 1.00 92.19 76 SER A CA 1
ATOM 558 C C . SER A 1 76 ? 5.986 5.341 -14.167 1.00 92.19 76 SER A C 1
ATOM 560 O O . SER A 1 76 ? 5.412 5.553 -15.233 1.00 92.19 76 SER A O 1
ATOM 562 N N . LYS A 1 77 ? 5.606 4.372 -13.329 1.00 92.12 77 LYS A N 1
ATOM 563 C CA . LYS A 1 77 ? 4.455 3.476 -13.484 1.00 92.12 77 LYS A CA 1
ATOM 564 C C . LYS A 1 77 ? 3.717 3.375 -12.156 1.00 92.12 77 LYS A C 1
ATOM 566 O O . LYS A 1 77 ? 4.304 3.629 -11.109 1.00 92.12 77 LYS A O 1
ATOM 571 N N . VAL A 1 78 ? 2.445 2.985 -12.187 1.00 94.88 78 VAL A N 1
ATOM 572 C CA . VAL A 1 78 ? 1.667 2.755 -10.960 1.00 94.88 78 VAL A CA 1
ATOM 573 C C . VAL A 1 78 ? 2.369 1.682 -10.108 1.00 94.88 78 VAL A C 1
ATOM 575 O O . VAL A 1 78 ? 2.578 0.575 -10.611 1.00 94.88 78 VAL A O 1
ATOM 578 N N . PRO A 1 79 ? 2.769 1.983 -8.858 1.00 95.56 79 PRO A N 1
ATOM 579 C CA . PRO A 1 79 ? 3.467 1.025 -8.014 1.00 95.56 79 PRO A CA 1
ATOM 580 C C . PRO A 1 79 ? 2.518 -0.035 -7.450 1.00 95.56 79 PRO A C 1
ATOM 582 O O . PRO A 1 79 ? 1.325 0.195 -7.264 1.00 95.56 79 PRO A O 1
ATOM 585 N N . THR A 1 80 ? 3.071 -1.186 -7.084 1.00 95.75 80 THR A N 1
ATOM 586 C CA . THR A 1 80 ? 2.424 -2.110 -6.149 1.00 95.75 80 THR A CA 1
ATOM 587 C C . THR A 1 80 ? 2.632 -1.591 -4.733 1.00 95.75 80 THR A C 1
ATOM 589 O O . THR A 1 80 ? 3.759 -1.271 -4.355 1.00 95.75 80 THR A O 1
ATOM 592 N N . VAL A 1 81 ? 1.559 -1.511 -3.947 1.00 95.31 81 VAL A N 1
ATOM 593 C CA . VAL A 1 81 ? 1.595 -0.996 -2.573 1.00 95.31 81 VAL A CA 1
ATOM 594 C C . VAL A 1 81 ? 1.159 -2.085 -1.606 1.00 95.31 81 VAL A C 1
ATOM 596 O O . VAL A 1 81 ? 0.127 -2.724 -1.803 1.00 95.31 81 VAL A O 1
ATOM 599 N N . VAL A 1 82 ? 1.933 -2.270 -0.541 1.00 94.56 82 VAL A N 1
ATOM 600 C CA . VAL A 1 82 ? 1.620 -3.171 0.572 1.00 94.56 82 VAL A CA 1
ATOM 601 C C . VAL A 1 82 ? 1.664 -2.369 1.864 1.00 94.56 82 VAL A C 1
ATOM 603 O O . VAL A 1 82 ? 2.526 -1.509 2.042 1.00 94.56 82 VAL A O 1
ATOM 606 N N . ALA A 1 83 ? 0.734 -2.648 2.773 1.00 91.12 83 ALA A N 1
ATOM 607 C CA . ALA A 1 83 ? 0.642 -1.990 4.065 1.00 91.12 83 ALA A CA 1
ATOM 608 C C . ALA A 1 83 ? 0.332 -2.998 5.170 1.00 91.12 83 ALA A C 1
ATOM 610 O O . ALA A 1 83 ? -0.341 -4.002 4.945 1.00 91.12 83 ALA A O 1
ATOM 611 N N . THR A 1 84 ? 0.820 -2.711 6.372 1.00 87.38 84 THR A N 1
ATOM 612 C CA . THR A 1 84 ? 0.606 -3.530 7.563 1.00 87.38 84 THR A CA 1
ATOM 613 C C . THR A 1 84 ? 0.350 -2.663 8.788 1.00 87.38 84 THR A C 1
ATOM 615 O O . THR A 1 84 ? 0.792 -1.515 8.876 1.00 87.38 84 THR A O 1
ATOM 618 N N . ILE A 1 85 ? -0.365 -3.236 9.748 1.00 80.62 85 ILE A N 1
ATOM 619 C CA . ILE A 1 85 ? -0.652 -2.627 11.042 1.00 80.62 85 ILE A CA 1
ATOM 620 C C . ILE A 1 85 ? 0.553 -2.837 11.950 1.00 80.62 85 ILE A C 1
ATOM 622 O O . ILE A 1 85 ? 0.977 -3.962 12.200 1.00 80.62 85 ILE A O 1
ATOM 626 N N . VAL A 1 86 ? 1.058 -1.746 12.508 1.00 78.06 86 VAL A N 1
ATOM 627 C CA . VAL A 1 86 ? 2.064 -1.747 13.565 1.00 78.06 86 VAL A CA 1
ATOM 628 C C . VAL A 1 86 ? 1.447 -1.083 14.791 1.00 78.06 86 VAL A C 1
ATOM 630 O O . VAL A 1 86 ? 1.270 0.131 14.844 1.00 78.06 86 VAL A O 1
ATOM 633 N N . SER A 1 87 ? 1.086 -1.873 15.797 1.00 67.00 87 SER A N 1
ATOM 634 C CA . SER A 1 87 ? 0.477 -1.348 17.024 1.00 67.00 87 SER A CA 1
ATOM 635 C C . SER A 1 87 ? 1.551 -0.919 18.032 1.00 67.00 87 SER A C 1
ATOM 637 O O . SER A 1 87 ? 2.308 -1.776 18.492 1.00 67.00 87 SER A O 1
ATOM 639 N N . PRO A 1 88 ? 1.637 0.360 18.445 1.00 51.03 88 PRO A N 1
ATOM 640 C CA . PRO A 1 88 ? 2.399 0.733 19.627 1.00 51.03 88 PRO A CA 1
ATOM 641 C C . PRO A 1 88 ? 1.568 0.495 20.906 1.00 51.03 88 PRO A C 1
ATOM 643 O O . PRO A 1 88 ? 0.472 1.018 21.052 1.00 51.03 88 PRO A O 1
ATOM 646 N N . GLN A 1 89 ? 2.149 -0.257 21.844 1.00 47.53 89 GLN A N 1
ATOM 647 C CA . GLN A 1 89 ? 1.750 -0.447 23.252 1.00 47.53 89 GLN A CA 1
ATOM 648 C C . GLN A 1 89 ? 0.440 -1.207 23.569 1.00 47.53 89 GLN A C 1
ATOM 650 O O . GLN A 1 89 ? -0.651 -0.651 23.633 1.00 47.53 89 GLN A O 1
ATOM 655 N N . GLY A 1 90 ? 0.607 -2.479 23.958 1.00 45.34 90 GLY A N 1
ATOM 656 C CA . GLY A 1 90 ? 0.064 -2.994 25.227 1.00 45.34 90 GLY A CA 1
ATOM 657 C C . GLY A 1 90 ? -1.426 -3.333 25.338 1.00 45.34 90 GLY A C 1
ATOM 658 O O . GLY A 1 90 ? -1.856 -3.717 26.421 1.00 45.34 90 GLY A O 1
ATOM 659 N N . GLY A 1 91 ? -2.221 -3.224 24.276 1.00 46.41 91 GLY A N 1
ATOM 660 C CA . GLY A 1 91 ? -3.632 -3.625 24.301 1.00 46.41 91 GLY A CA 1
ATOM 661 C C . GLY A 1 91 ? -3.851 -5.018 23.718 1.00 46.41 91 GLY A C 1
ATOM 662 O O . GLY A 1 91 ? -3.469 -5.257 22.574 1.00 46.41 91 GLY A O 1
ATOM 663 N N . LEU A 1 92 ? -4.496 -5.911 24.477 1.00 47.78 92 LEU A N 1
ATOM 664 C CA . LEU A 1 92 ? -4.916 -7.240 24.019 1.00 47.78 92 LEU A CA 1
ATOM 665 C C . LEU A 1 92 ? -5.722 -7.155 22.705 1.00 47.78 92 LEU A C 1
ATOM 667 O O . LEU A 1 92 ? -6.523 -6.237 22.475 1.00 47.78 92 LEU A O 1
ATOM 671 N N . VAL A 1 93 ? -5.417 -8.100 21.820 1.00 51.25 93 VAL A N 1
ATOM 672 C CA . VAL A 1 93 ? -5.746 -8.113 20.392 1.00 51.25 93 VAL A CA 1
ATOM 673 C C . VAL A 1 93 ? -7.030 -8.912 20.166 1.00 51.25 93 VAL A C 1
ATOM 675 O O . VAL A 1 93 ? -6.981 -10.000 19.617 1.00 51.25 93 VAL A O 1
ATOM 678 N N . ASP A 1 94 ? -8.174 -8.360 20.571 1.00 50.44 94 ASP A N 1
ATOM 679 C CA . ASP A 1 94 ? -9.494 -8.902 20.191 1.00 50.44 94 ASP A CA 1
ATOM 680 C C . ASP A 1 94 ? -10.247 -7.969 19.223 1.00 50.44 94 ASP A C 1
ATOM 682 O O . ASP A 1 94 ? -11.469 -8.017 19.115 1.00 50.44 94 ASP A O 1
ATOM 686 N N . ASP A 1 95 ? -9.530 -7.095 18.506 1.00 59.31 95 ASP A N 1
ATOM 687 C CA . ASP A 1 95 ? -10.130 -6.303 17.430 1.00 59.31 95 ASP A CA 1
ATOM 688 C C . ASP A 1 95 ? -9.737 -6.891 16.074 1.00 59.31 95 ASP A C 1
ATOM 690 O O . ASP A 1 95 ? -8.563 -6.934 15.705 1.00 59.31 95 ASP A O 1
ATOM 694 N N . ASN A 1 96 ? -10.747 -7.294 15.307 1.00 69.12 96 ASN A N 1
ATOM 695 C CA . ASN A 1 96 ? -10.600 -7.678 13.911 1.00 69.12 96 ASN A CA 1
ATOM 696 C C . ASN A 1 96 ? -10.356 -6.407 13.085 1.00 69.12 96 ASN A C 1
ATOM 698 O O . ASN A 1 96 ? -11.297 -5.690 12.728 1.00 69.12 96 ASN A O 1
ATOM 702 N N . ILE A 1 97 ? -9.089 -6.101 12.802 1.00 74.56 97 ILE A N 1
ATOM 703 C CA . ILE A 1 97 ? -8.718 -4.973 11.947 1.00 74.56 97 ILE A CA 1
ATOM 704 C C . ILE A 1 97 ? -8.387 -5.497 10.555 1.00 74.56 97 ILE A C 1
ATOM 706 O O . ILE A 1 97 ? -7.537 -6.368 10.401 1.00 74.56 97 ILE A O 1
ATOM 710 N N . ASN A 1 98 ? -9.035 -4.936 9.538 1.00 78.81 98 ASN A N 1
ATOM 711 C CA . ASN A 1 98 ? -8.733 -5.235 8.143 1.00 78.81 98 ASN A CA 1
ATOM 712 C C . ASN A 1 98 ? -8.175 -3.989 7.459 1.00 78.81 98 ASN A C 1
ATOM 714 O O . ASN A 1 98 ? -8.660 -2.880 7.691 1.00 78.81 98 ASN A O 1
ATOM 718 N N . ILE A 1 99 ? -7.184 -4.181 6.592 1.00 84.69 99 ILE A N 1
ATOM 719 C CA . ILE A 1 99 ? -6.688 -3.139 5.696 1.00 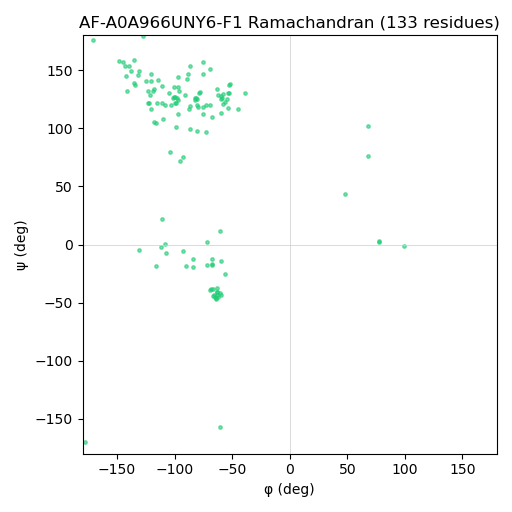84.69 99 ILE A CA 1
ATOM 720 C C . ILE A 1 99 ? -7.078 -3.499 4.267 1.00 84.69 99 ILE A C 1
ATOM 722 O O . ILE A 1 99 ? -6.916 -4.640 3.845 1.00 84.69 99 ILE A O 1
ATOM 726 N N . ALA A 1 100 ? -7.544 -2.504 3.520 1.00 89.88 100 ALA A N 1
ATOM 727 C CA . ALA A 1 100 ? -7.612 -2.564 2.068 1.00 89.88 100 ALA A CA 1
ATOM 728 C C . ALA A 1 100 ? -6.776 -1.429 1.474 1.00 89.88 100 ALA A C 1
ATOM 730 O O . ALA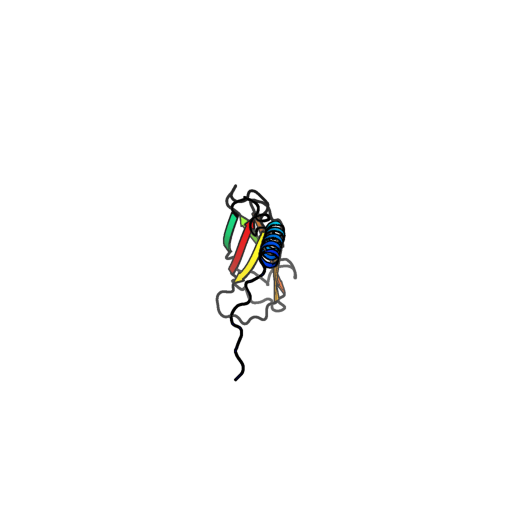 A 1 100 ? -6.698 -0.342 2.045 1.00 89.88 100 ALA A O 1
ATOM 731 N N . ILE A 1 101 ? -6.168 -1.683 0.321 1.00 93.00 101 ILE A N 1
ATOM 732 C CA . ILE A 1 101 ? -5.373 -0.708 -0.425 1.00 93.00 101 ILE A CA 1
ATOM 733 C C . ILE A 1 101 ? -6.016 -0.542 -1.794 1.00 93.00 101 ILE A C 1
ATOM 735 O O . ILE A 1 101 ? -6.472 -1.516 -2.390 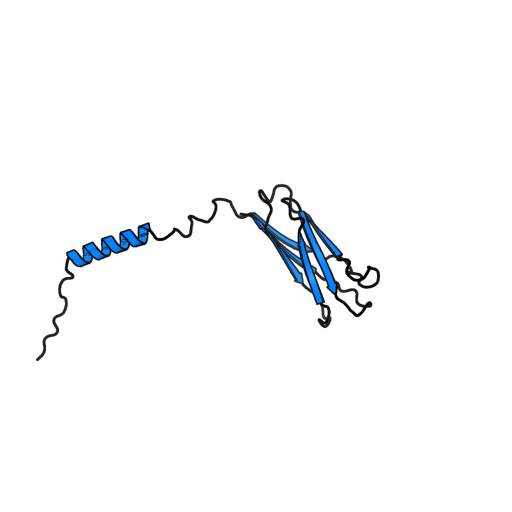1.00 93.00 101 ILE A O 1
ATOM 739 N N . GLY A 1 102 ? -6.050 0.684 -2.296 1.00 93.19 102 GLY A N 1
ATOM 740 C CA . GLY A 1 102 ? -6.576 0.982 -3.621 1.00 93.19 102 GLY A CA 1
ATOM 741 C C . GLY A 1 102 ? -6.435 2.455 -3.953 1.00 93.19 102 GLY A C 1
ATOM 742 O O . GLY A 1 102 ? -5.717 3.187 -3.269 1.00 93.19 102 GLY A O 1
ATOM 743 N N . ASP A 1 103 ? -7.071 2.861 -5.051 1.00 94.50 103 ASP A N 1
ATOM 744 C CA . ASP A 1 103 ? -6.857 4.168 -5.681 1.00 94.50 103 ASP A CA 1
ATOM 745 C C . ASP A 1 103 ? -5.357 4.477 -5.843 1.00 94.50 103 ASP A C 1
ATOM 747 O O . ASP A 1 103 ? -4.881 5.564 -5.517 1.00 94.50 103 ASP A O 1
ATOM 751 N N . VAL A 1 104 ? -4.588 3.472 -6.282 1.00 96.56 104 VAL A N 1
ATOM 752 C CA . VAL A 1 104 ? -3.138 3.592 -6.442 1.00 96.56 104 VAL A CA 1
ATOM 753 C C . VAL A 1 104 ? -2.831 4.254 -7.778 1.00 96.56 104 VAL A C 1
ATOM 755 O O . VAL A 1 104 ? -3.235 3.785 -8.841 1.00 96.56 104 VAL A O 1
ATOM 758 N N . THR A 1 105 ? -2.084 5.346 -7.710 1.00 96.31 105 THR A N 1
ATOM 759 C CA . THR A 1 105 ? -1.573 6.111 -8.845 1.00 96.31 105 THR A CA 1
ATOM 760 C C . THR A 1 105 ? -0.060 6.280 -8.697 1.00 96.31 105 THR A C 1
ATOM 762 O O . THR A 1 105 ? 0.539 5.841 -7.717 1.00 96.31 105 THR A O 1
ATOM 765 N N . THR A 1 106 ? 0.586 6.941 -9.655 1.00 95.44 106 THR A N 1
ATOM 766 C CA . THR A 1 106 ? 2.012 7.298 -9.556 1.00 95.44 106 THR A CA 1
ATOM 767 C C . THR A 1 106 ? 2.306 8.335 -8.467 1.00 95.44 106 THR A C 1
ATOM 769 O O . THR A 1 106 ? 3.458 8.482 -8.065 1.00 95.44 106 THR A O 1
ATOM 772 N N . GLU A 1 107 ? 1.290 9.044 -7.969 1.00 95.25 107 GLU A N 1
ATOM 773 C CA . GLU A 1 107 ? 1.453 10.122 -6.985 1.00 95.25 107 GLU A CA 1
ATOM 774 C C . GLU A 1 107 ? 0.775 9.828 -5.644 1.00 95.25 107 GLU A C 1
ATOM 776 O O . GLU A 1 107 ? 1.104 10.460 -4.644 1.00 95.25 107 GLU A O 1
ATOM 781 N N . THR A 1 108 ? -0.169 8.886 -5.586 1.00 95.56 108 THR A N 1
ATOM 782 C CA . THR A 1 108 ? -0.944 8.617 -4.369 1.00 95.56 108 THR A CA 1
ATOM 783 C C . THR A 1 108 ? -1.354 7.157 -4.222 1.00 95.56 108 THR A C 1
ATOM 785 O O . THR A 1 108 ? -1.443 6.419 -5.201 1.00 95.56 108 THR A O 1
ATOM 788 N N . ALA A 1 109 ? -1.646 6.757 -2.987 1.00 95.44 109 ALA A N 1
ATOM 789 C CA . ALA A 1 109 ? -2.366 5.528 -2.673 1.00 95.44 109 ALA A CA 1
ATOM 790 C C . ALA A 1 109 ? -3.307 5.758 -1.487 1.00 95.44 109 ALA A C 1
ATOM 792 O O . ALA A 1 109 ? -2.964 6.484 -0.549 1.00 95.44 109 ALA A O 1
ATOM 793 N N . THR A 1 110 ? -4.469 5.107 -1.499 1.00 94.25 110 THR A N 1
ATOM 794 C CA . THR A 1 110 ? -5.410 5.135 -0.376 1.00 94.25 110 THR A CA 1
ATOM 795 C C . THR A 1 110 ? -5.359 3.820 0.391 1.00 94.25 110 THR A C 1
ATOM 797 O O . THR A 1 110 ? -5.463 2.734 -0.176 1.00 94.25 110 THR A O 1
ATOM 800 N N . ILE A 1 111 ? -5.223 3.927 1.709 1.00 90.62 111 ILE A N 1
ATOM 801 C CA . ILE A 1 111 ? -5.332 2.823 2.655 1.00 90.62 111 ILE A CA 1
ATOM 802 C C . ILE A 1 111 ? -6.637 3.001 3.429 1.00 90.62 111 ILE A C 1
ATOM 804 O O . ILE A 1 111 ? -6.832 4.004 4.121 1.00 90.62 111 ILE A O 1
ATOM 808 N N . TRP A 1 112 ? -7.520 2.012 3.335 1.00 87.62 112 TRP A N 1
ATOM 809 C CA . TRP A 1 112 ? -8.713 1.906 4.166 1.00 87.62 112 TRP A CA 1
ATOM 810 C C . TRP A 1 112 ? -8.453 0.989 5.348 1.00 87.62 112 TRP A C 1
ATOM 812 O O . TRP A 1 112 ? -7.963 -0.126 5.176 1.00 87.62 112 TRP A O 1
ATOM 822 N N . VAL A 1 113 ? -8.831 1.443 6.537 1.00 81.19 113 VAL A N 1
ATOM 823 C CA . VAL A 1 113 ? -8.713 0.685 7.782 1.00 81.19 113 VAL A CA 1
ATOM 824 C C . VAL A 1 113 ? -10.110 0.421 8.318 1.00 81.19 113 VAL A C 1
ATOM 826 O O . VAL A 1 113 ? -10.885 1.349 8.557 1.00 81.19 113 VAL A O 1
ATOM 829 N N . TYR A 1 114 ? -10.436 -0.852 8.497 1.00 77.50 114 TYR A N 1
ATOM 830 C CA . TYR A 1 114 ? -11.726 -1.311 8.989 1.00 77.50 114 TYR A CA 1
ATOM 831 C C . TYR A 1 114 ? -11.558 -1.900 10.377 1.00 77.50 114 TYR A C 1
ATOM 833 O O . TYR A 1 114 ? -10.850 -2.888 10.550 1.00 77.50 114 TYR A O 1
ATOM 841 N N . PHE A 1 115 ? -12.274 -1.337 11.343 1.00 72.31 115 PHE A N 1
ATOM 842 C CA . PHE A 1 115 ? -12.406 -1.904 12.677 1.00 72.31 115 PHE A CA 1
ATOM 843 C C . PHE A 1 115 ? -13.700 -2.699 12.755 1.00 72.31 115 PHE A C 1
ATOM 845 O O . PHE A 1 115 ? -14.795 -2.136 12.724 1.00 72.31 115 PHE A O 1
ATOM 852 N N . GLN A 1 116 ? -13.591 -4.013 12.884 1.00 64.06 116 GLN A N 1
ATOM 853 C CA . GLN A 1 116 ? -14.703 -4.852 13.300 1.00 64.06 116 GLN A CA 1
ATOM 854 C C . GLN A 1 116 ? -14.622 -5.007 14.818 1.00 64.06 116 GLN A C 1
ATOM 856 O O . GLN A 1 116 ? -14.191 -6.036 15.326 1.00 64.06 116 GLN A O 1
ATOM 861 N N . THR A 1 117 ? -15.003 -3.956 15.545 1.00 59.25 117 THR A N 1
ATOM 862 C CA . THR A 1 117 ? -15.159 -4.051 16.998 1.00 59.25 117 THR A CA 1
ATOM 863 C C . THR A 1 117 ? -16.633 -4.202 17.361 1.00 59.25 117 THR A C 1
ATOM 865 O O . THR A 1 117 ? -17.506 -3.517 16.818 1.00 59.25 117 THR A O 1
ATOM 868 N N . THR A 1 118 ? -16.930 -5.112 18.283 1.00 50.16 118 THR A N 1
ATOM 869 C CA . THR A 1 118 ? -18.212 -5.162 19.002 1.00 50.16 118 THR A CA 1
ATOM 870 C C . THR A 1 118 ? -18.213 -4.220 20.208 1.00 50.16 118 THR A C 1
ATOM 872 O O . THR A 1 118 ? -19.284 -3.919 20.738 1.00 50.16 118 THR A O 1
ATOM 875 N N . ASN A 1 119 ? -17.045 -3.703 20.612 1.00 51.72 119 ASN A N 1
ATOM 876 C CA . ASN A 1 119 ? -16.867 -2.891 21.808 1.00 51.72 119 ASN A CA 1
ATOM 877 C C . ASN A 1 119 ? -16.567 -1.426 21.440 1.00 51.72 119 ASN A C 1
ATOM 879 O O . ASN A 1 119 ? -15.505 -1.072 20.935 1.00 51.72 119 ASN A O 1
ATOM 883 N N . LYS A 1 120 ? -17.540 -0.541 21.672 1.00 52.62 120 LYS A N 1
ATOM 884 C CA . LYS A 1 120 ? -17.546 0.852 21.179 1.00 52.62 120 LYS A CA 1
ATOM 885 C C . LYS A 1 120 ? -16.543 1.795 21.868 1.00 52.62 120 LYS A C 1
ATOM 887 O O . LYS A 1 120 ? -16.564 2.993 21.595 1.00 52.62 120 LYS A O 1
ATOM 892 N N . THR A 1 121 ? -15.725 1.311 22.801 1.00 48.91 121 THR A N 1
ATOM 893 C CA . THR A 1 121 ? -15.078 2.167 23.811 1.00 48.91 121 THR A CA 1
ATOM 894 C C . THR A 1 121 ? -13.567 2.326 23.703 1.00 48.91 121 THR A C 1
ATOM 896 O O . THR A 1 121 ? -13.022 3.118 24.468 1.00 48.91 121 THR A O 1
ATOM 899 N N . THR A 1 122 ? -12.860 1.693 22.764 1.00 51.97 122 THR A N 1
ATOM 900 C CA . THR A 1 122 ? -11.390 1.834 22.723 1.00 51.97 122 THR A CA 1
ATOM 901 C C . THR A 1 122 ? -10.895 2.508 21.447 1.00 51.97 122 THR A C 1
ATOM 903 O O . THR A 1 122 ? -10.839 1.912 20.376 1.00 51.97 122 THR A O 1
ATOM 906 N N . GLN A 1 123 ? -10.508 3.780 21.585 1.00 51.22 123 GLN A N 1
ATOM 907 C CA . GLN A 1 123 ? -9.679 4.495 20.615 1.00 51.22 123 GLN A CA 1
ATOM 908 C C . GLN A 1 123 ? -8.280 3.872 20.634 1.00 51.22 123 GLN A C 1
ATOM 910 O O . GLN A 1 123 ? -7.551 4.037 21.612 1.00 51.22 123 GLN A O 1
ATOM 915 N N . LYS A 1 124 ? -7.901 3.153 19.576 1.00 60.62 124 LYS A N 1
ATOM 916 C CA . LYS A 1 124 ? -6.552 2.589 19.441 1.00 60.62 124 LYS A CA 1
ATOM 917 C C . LYS A 1 124 ? -5.713 3.481 18.531 1.00 60.62 124 LYS A C 1
ATOM 919 O O . LYS A 1 124 ? -6.122 3.813 17.419 1.00 60.62 124 LYS A O 1
ATOM 924 N N . VAL A 1 125 ? -4.544 3.892 19.023 1.00 57.59 125 VAL A N 1
ATOM 925 C CA . VAL A 1 125 ? -3.500 4.477 18.176 1.00 57.59 125 VAL A CA 1
ATOM 926 C C . VAL A 1 125 ? -2.870 3.323 17.419 1.00 57.59 125 VAL A C 1
ATOM 928 O O . VAL A 1 125 ? -2.318 2.413 18.029 1.00 57.59 125 VAL A O 1
ATOM 931 N N . ILE A 1 126 ? -2.971 3.353 16.099 1.00 70.94 126 ILE A N 1
ATOM 932 C CA . ILE A 1 126 ? -2.382 2.344 15.227 1.00 70.94 126 ILE A CA 1
ATOM 933 C C . ILE A 1 126 ? -1.429 3.057 14.290 1.00 70.94 126 ILE A C 1
ATOM 935 O O . ILE A 1 126 ? -1.806 4.031 13.642 1.00 70.94 126 ILE A O 1
ATOM 939 N N . ASN A 1 127 ? -0.198 2.564 14.215 1.00 79.81 127 ASN A N 1
ATOM 940 C CA . ASN A 1 127 ? 0.705 2.964 13.153 1.00 79.81 127 ASN A CA 1
ATOM 941 C C . ASN A 1 127 ? 0.477 2.028 11.964 1.00 79.81 127 ASN A C 1
ATOM 943 O O . ASN A 1 127 ? 0.181 0.847 12.135 1.00 79.81 127 ASN A O 1
ATOM 947 N N . ILE A 1 128 ? 0.629 2.544 10.754 1.00 84.44 128 ILE A N 1
ATOM 948 C CA . ILE A 1 128 ? 0.543 1.753 9.529 1.00 84.44 128 ILE A CA 1
ATOM 949 C C . ILE A 1 128 ? 1.869 1.899 8.810 1.00 84.44 128 ILE A C 1
ATOM 951 O O . ILE A 1 128 ? 2.228 3.004 8.404 1.00 84.44 128 ILE A O 1
ATOM 955 N N . SER A 1 129 ? 2.589 0.795 8.659 1.00 90.88 129 SER A N 1
ATOM 956 C CA . SER A 1 129 ? 3.790 0.748 7.826 1.00 90.88 129 SER A CA 1
ATOM 957 C C . SER A 1 129 ? 3.401 0.388 6.402 1.00 90.88 129 SER A C 1
ATOM 959 O O . SER A 1 129 ? 2.521 -0.448 6.202 1.00 90.88 129 SER A O 1
ATOM 961 N N . TRP A 1 130 ? 4.055 0.988 5.415 1.00 94.06 130 TRP A N 1
ATOM 962 C CA . TRP A 1 130 ? 3.771 0.751 4.003 1.00 94.06 130 TRP A CA 1
ATOM 963 C C . TRP A 1 130 ? 5.040 0.760 3.152 1.00 94.06 130 TRP A C 1
ATOM 965 O O . TRP A 1 130 ? 6.031 1.406 3.498 1.00 94.06 130 TRP A O 1
ATOM 975 N N . ILE A 1 131 ? 4.980 0.044 2.029 1.00 96.31 131 ILE A N 1
ATOM 976 C CA . ILE A 1 131 ? 5.997 0.012 0.973 1.00 96.31 131 ILE A CA 1
ATOM 977 C C . ILE A 1 131 ? 5.281 0.123 -0.377 1.00 96.31 131 ILE A C 1
ATOM 979 O O . ILE A 1 131 ? 4.249 -0.515 -0.584 1.00 96.31 131 ILE A O 1
ATOM 983 N N . ALA A 1 132 ? 5.834 0.926 -1.281 1.00 95.38 132 ALA A N 1
ATOM 984 C CA . ALA A 1 132 ? 5.404 1.087 -2.664 1.00 95.38 132 ALA A CA 1
ATOM 985 C C . ALA A 1 132 ? 6.580 0.782 -3.603 1.00 95.38 132 ALA A C 1
ATOM 987 O O . ALA A 1 132 ? 7.680 1.293 -3.383 1.00 95.38 132 ALA A O 1
ATOM 988 N N . LEU A 1 133 ? 6.354 -0.039 -4.630 1.00 94.75 133 LEU A N 1
ATOM 989 C CA . LEU A 1 133 ? 7.397 -0.569 -5.511 1.00 94.75 133 LEU A CA 1
ATOM 990 C C . LEU A 1 133 ? 6.928 -0.629 -6.970 1.00 94.75 133 LEU A C 1
ATOM 992 O O . LEU A 1 133 ? 5.850 -1.153 -7.246 1.00 94.75 133 LEU A O 1
ATOM 996 N N . ALA A 1 134 ? 7.744 -0.134 -7.900 1.00 91.88 134 ALA A N 1
ATOM 997 C CA . ALA A 1 134 ? 7.496 -0.219 -9.339 1.00 91.88 134 ALA A CA 1
ATOM 998 C C . ALA A 1 134 ? 8.736 -0.716 -10.099 1.00 91.88 134 ALA A C 1
ATOM 1000 O O . ALA A 1 134 ? 9.868 -0.381 -9.735 1.00 91.88 134 ALA A O 1
ATOM 1001 N N . TYR A 1 135 ? 8.482 -1.472 -11.173 1.00 83.44 135 TYR A N 1
ATOM 1002 C CA . TYR A 1 135 ? 9.452 -1.992 -12.141 1.00 83.44 135 TYR A CA 1
ATOM 1003 C C . TYR A 1 135 ? 8.987 -1.637 -13.557 1.00 83.44 135 TYR A C 1
ATOM 1005 O O . TYR A 1 135 ? 7.793 -1.791 -13.883 1.00 83.44 135 TYR A O 1
#

Solvent-accessible surface area (backbone atoms only — not comparable to full-atom values): 8456 Å² total; per-residue (Å²): 137,85,80,82,85,79,76,79,77,80,52,67,67,59,54,53,51,49,53,51,50,50,52,54,50,58,76,65,51,77,61,90,60,79,80,56,67,95,52,77,75,35,75,52,71,52,72,46,69,59,65,78,46,63,66,66,79,54,65,92,84,66,58,49,79,46,78,47,75,48,63,81,79,62,40,93,49,63,42,55,72,51,72,45,84,42,74,70,77,97,69,86,88,81,62,52,70,48,78,48,76,44,79,63,41,42,45,34,36,35,38,36,40,37,73,57,60,94,65,62,81,68,67,52,60,44,32,36,39,37,41,36,41,32,116